Protein AF-A0A0K9NFR8-F1 (afdb_monomer)

Foldseek 3Di:
DDPQKDWQDKDQDPVLVVVLVVLCVVVVFDKDKDKDFPPDDDPPPPDDDDDDDCSPGRIMIIIIGHPVCSVVSNVSSVVRVVD

Nearest PDB structures (foldseek):
  4co3-assembly2_B  TM=5.199E-01  e=3.164E-02  Azospirillum brasilense
  4co3-assembly1_A  TM=5.313E-01  e=4.400E-02  Azospirillum brasilense
  3ta1-assembly1_D  TM=5.568E-01  e=6.153E-01  Archaeoglobus fulgidus DSM 4304
  1k1g-assembly1_A  TM=4.021E-01  e=2.005E-01  Homo sapiens
  7kys-assembly3_C  TM=3.906E-01  e=1.888E+00  Homo sapiens

Radius of gyration: 15.19 Å; Cα contacts (8 Å, |Δi|>4): 103; chains: 1; bounding box: 33×37×35 Å

pLDDT: mean 76.09, std 18.2, range [39.84, 91.88]

Secondary structure (DSSP, 8-state):
----EEEEEEES-HHHHHHHHHHHHHTT--EEEEEEESS---TT--S--------TT-EEEEEEEEHHHHHHHHHHHHHHHT-

Structure (mmCIF, N/CA/C/O backbone):
data_AF-A0A0K9NFR8-F1
#
_entry.id   AF-A0A0K9NFR8-F1
#
loop_
_atom_site.group_PDB
_atom_site.id
_atom_site.type_symbol
_atom_site.label_atom_id
_atom_site.label_alt_id
_atom_site.label_comp_id
_atom_site.label_asym_id
_atom_site.label_entity_id
_atom_site.label_seq_id
_atom_site.pdbx_PDB_ins_code
_atom_site.Cartn_x
_atom_site.Cartn_y
_atom_site.Cartn_z
_atom_site.occupancy
_atom_site.B_iso_or_equiv
_atom_site.auth_seq_id
_atom_site.auth_comp_id
_atom_site.auth_asym_id
_atom_site.auth_atom_id
_atom_site.pdbx_PDB_model_num
ATOM 1 N N . MET A 1 1 ? -10.195 19.007 10.679 1.00 43.16 1 MET A N 1
ATOM 2 C CA . MET A 1 1 ? -8.764 19.052 11.040 1.00 43.16 1 MET A CA 1
ATOM 3 C C . MET A 1 1 ? -8.325 17.690 11.571 1.00 43.16 1 MET A C 1
ATOM 5 O O . MET A 1 1 ? -8.068 17.612 12.745 1.00 43.16 1 MET A O 1
ATOM 9 N N . PHE A 1 2 ? -8.255 16.614 10.772 1.00 47.47 2 PHE A N 1
ATOM 10 C CA . PHE A 1 2 ? -7.679 15.335 11.248 1.00 47.47 2 PHE A CA 1
ATOM 11 C C . PHE A 1 2 ? -7.118 14.534 10.067 1.00 47.47 2 PHE A C 1
ATOM 13 O O . PHE A 1 2 ? -7.759 13.630 9.539 1.00 47.47 2 PHE A O 1
ATOM 20 N N . TRP A 1 3 ? -5.916 14.892 9.612 1.00 59.69 3 TRP A N 1
ATOM 21 C CA . TRP A 1 3 ? -5.154 14.079 8.660 1.00 59.69 3 TRP A CA 1
ATOM 22 C C . TRP A 1 3 ? -4.389 12.991 9.426 1.00 59.69 3 TRP A C 1
ATOM 24 O O . TRP A 1 3 ? -3.164 12.945 9.391 1.00 59.69 3 TRP A O 1
ATOM 34 N N . ASN A 1 4 ? -5.112 12.113 10.128 1.00 78.75 4 ASN A N 1
ATOM 35 C CA . ASN A 1 4 ? -4.532 10.960 10.825 1.00 78.75 4 ASN A CA 1
ATOM 36 C C . ASN A 1 4 ? -4.258 9.848 9.807 1.00 78.75 4 ASN A C 1
ATOM 38 O O . ASN A 1 4 ? -4.897 8.794 9.822 1.00 78.75 4 ASN A O 1
ATOM 42 N N . LYS A 1 5 ? -3.368 10.135 8.855 1.00 83.88 5 LYS A N 1
ATOM 43 C CA . LYS A 1 5 ? -2.885 9.159 7.888 1.00 83.88 5 LYS A CA 1
ATOM 44 C C . LYS A 1 5 ? -1.658 8.476 8.466 1.00 83.88 5 LYS A C 1
ATOM 46 O O . LYS A 1 5 ? -0.729 9.149 8.898 1.00 83.88 5 LYS A O 1
ATOM 51 N N . GLU A 1 6 ? -1.663 7.157 8.456 1.00 89.62 6 GLU A N 1
ATOM 52 C CA . GLU A 1 6 ? -0.556 6.343 8.929 1.00 89.62 6 GLU A CA 1
ATOM 53 C C . GLU A 1 6 ? 0.047 5.570 7.758 1.00 89.62 6 GLU A C 1
ATOM 55 O O . GLU A 1 6 ? -0.670 5.102 6.870 1.00 89.62 6 GLU A O 1
ATOM 60 N N . GLU A 1 7 ? 1.375 5.486 7.736 1.00 91.69 7 GLU A N 1
ATOM 61 C CA . GLU A 1 7 ? 2.106 4.718 6.733 1.00 91.69 7 GLU A CA 1
ATOM 62 C C . GLU A 1 7 ? 1.914 3.226 6.986 1.00 91.69 7 GLU A C 1
ATOM 64 O O . GLU A 1 7 ? 2.227 2.721 8.065 1.00 91.69 7 GLU A O 1
ATOM 69 N N . VAL A 1 8 ? 1.402 2.510 5.991 1.00 91.81 8 VAL A N 1
ATOM 70 C CA . VAL A 1 8 ? 1.129 1.070 6.105 1.00 91.81 8 VAL A CA 1
ATOM 71 C C . VAL A 1 8 ? 2.049 0.223 5.254 1.00 91.81 8 VAL A C 1
ATOM 73 O O . VAL A 1 8 ? 2.241 -0.951 5.560 1.00 91.81 8 VAL A O 1
ATOM 76 N N . PHE A 1 9 ? 2.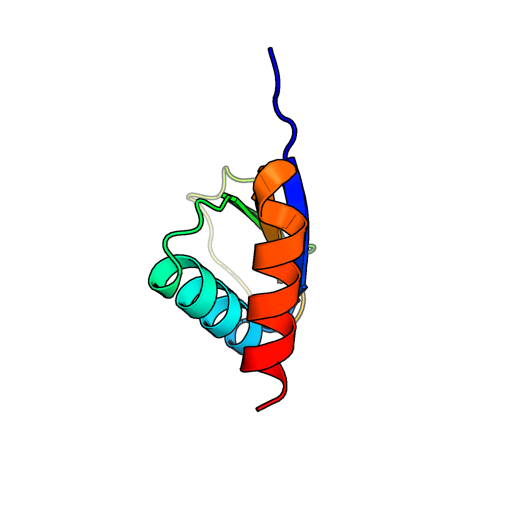631 0.803 4.207 1.00 90.75 9 PHE A N 1
ATOM 77 C CA . PHE A 1 9 ? 3.539 0.088 3.329 1.00 90.75 9 PHE A CA 1
ATOM 78 C C . PHE A 1 9 ? 4.500 1.044 2.631 1.00 90.75 9 PHE A C 1
ATOM 80 O O . PHE A 1 9 ? 4.096 2.105 2.152 1.00 90.75 9 PHE A O 1
ATOM 87 N N . MET A 1 10 ? 5.760 0.633 2.534 1.00 89.62 10 MET A N 1
ATOM 88 C CA . MET A 1 10 ? 6.792 1.322 1.773 1.00 89.62 10 MET A CA 1
ATOM 89 C C . MET A 1 10 ? 7.548 0.292 0.943 1.00 89.62 10 MET A C 1
ATOM 91 O O . MET A 1 10 ? 7.949 -0.756 1.451 1.00 89.62 10 MET A O 1
ATOM 95 N N . THR A 1 11 ? 7.771 0.593 -0.331 1.00 88.31 11 THR A N 1
ATOM 96 C CA . THR A 1 11 ? 8.620 -0.237 -1.181 1.00 88.31 11 THR A CA 1
ATOM 97 C C . THR A 1 11 ? 9.274 0.584 -2.280 1.00 88.31 11 THR A C 1
ATOM 99 O O . THR A 1 11 ? 8.730 1.592 -2.719 1.00 88.31 11 THR A O 1
ATOM 102 N N . MET A 1 12 ? 10.442 0.141 -2.730 1.00 85.81 12 MET A N 1
ATOM 103 C CA . MET A 1 12 ? 11.088 0.644 -3.946 1.00 85.81 12 MET A CA 1
ATOM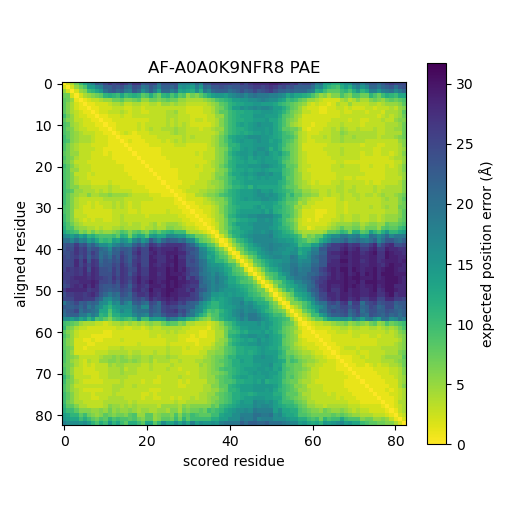 104 C C . MET A 1 12 ? 10.827 -0.281 -5.144 1.00 85.81 12 MET A C 1
ATOM 106 O O . MET A 1 12 ? 11.151 0.052 -6.276 1.00 85.81 12 MET A O 1
ATOM 110 N N . GLU A 1 13 ? 10.215 -1.445 -4.906 1.00 84.69 13 GLU A N 1
ATOM 111 C CA . GLU A 1 13 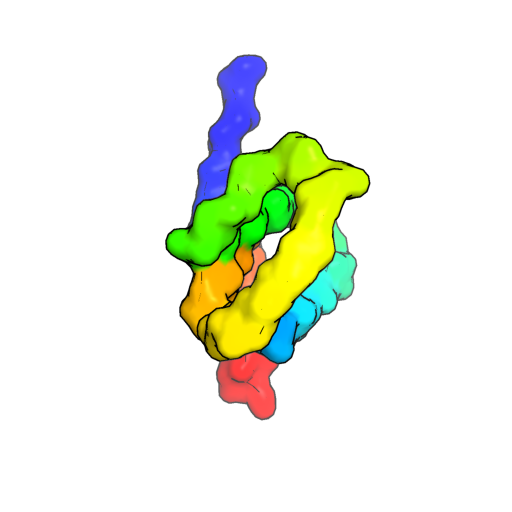? 9.913 -2.426 -5.941 1.00 84.69 13 GLU A CA 1
ATOM 112 C C . GLU A 1 13 ? 8.507 -2.171 -6.503 1.00 84.69 13 GLU A C 1
ATOM 114 O O . GLU A 1 13 ? 7.499 -2.339 -5.807 1.00 84.69 13 GLU A O 1
ATOM 119 N N . ALA A 1 14 ? 8.423 -1.797 -7.782 1.00 83.75 14 ALA A N 1
ATOM 120 C CA . ALA A 1 14 ? 7.150 -1.504 -8.443 1.00 83.75 14 ALA A CA 1
ATOM 121 C C . ALA A 1 14 ? 6.175 -2.700 -8.411 1.00 83.75 14 ALA A C 1
ATOM 123 O O . ALA A 1 14 ? 4.970 -2.512 -8.233 1.00 83.75 14 ALA A O 1
ATOM 124 N N . GLY A 1 15 ? 6.692 -3.932 -8.505 1.00 87.62 15 GLY A N 1
ATOM 125 C CA . GLY A 1 15 ? 5.894 -5.159 -8.414 1.00 87.62 15 GLY A CA 1
ATOM 126 C C . GLY A 1 15 ? 5.203 -5.319 -7.057 1.00 87.62 15 GLY A C 1
ATOM 127 O O . GLY A 1 15 ? 3.995 -5.561 -6.996 1.00 87.62 15 GLY A O 1
ATOM 128 N N . ARG A 1 16 ? 5.933 -5.109 -5.953 1.00 88.50 16 ARG A N 1
ATOM 129 C CA . ARG A 1 16 ? 5.351 -5.124 -4.598 1.00 88.50 16 ARG A CA 1
ATOM 130 C C . ARG A 1 16 ? 4.360 -3.989 -4.384 1.00 88.50 16 ARG A C 1
ATOM 132 O O . ARG A 1 16 ? 3.340 -4.205 -3.735 1.00 88.50 16 ARG A O 1
ATOM 139 N N . TYR A 1 17 ? 4.632 -2.805 -4.930 1.00 88.94 17 TYR A N 1
ATOM 140 C CA . TYR A 1 17 ? 3.711 -1.671 -4.852 1.00 88.94 17 TYR A CA 1
ATOM 141 C C . TYR A 1 17 ? 2.379 -1.990 -5.545 1.00 88.94 17 TYR A C 1
ATOM 143 O O . TYR A 1 17 ? 1.322 -1.806 -4.942 1.00 88.94 17 TYR A O 1
ATOM 151 N N . ALA A 1 18 ? 2.426 -2.524 -6.770 1.00 89.31 18 ALA A N 1
ATOM 152 C CA . ALA A 1 18 ? 1.232 -2.905 -7.520 1.00 89.31 18 ALA A CA 1
ATOM 153 C C . ALA A 1 18 ? 0.402 -3.963 -6.774 1.00 89.31 18 ALA A C 1
ATOM 155 O O . ALA A 1 18 ? -0.814 -3.817 -6.660 1.00 89.31 18 ALA A O 1
ATOM 156 N N . LYS A 1 19 ? 1.058 -4.975 -6.189 1.00 91.12 19 LYS A N 1
ATOM 157 C CA . LYS A 1 19 ? 0.389 -5.985 -5.353 1.00 91.12 19 LYS A CA 1
ATOM 158 C C . LYS A 1 19 ? -0.266 -5.370 -4.118 1.00 91.12 19 LYS A C 1
ATOM 160 O O . LYS A 1 19 ? -1.446 -5.601 -3.880 1.00 91.12 19 LYS A O 1
ATOM 165 N N . ALA A 1 20 ? 0.472 -4.564 -3.353 1.00 90.50 20 ALA A N 1
ATOM 166 C CA . ALA A 1 20 ? -0.052 -3.916 -2.150 1.00 90.50 20 ALA A CA 1
ATOM 167 C C . ALA A 1 20 ? -1.264 -3.028 -2.464 1.00 90.50 20 ALA A C 1
ATOM 169 O O . ALA A 1 20 ? -2.244 -3.038 -1.724 1.00 90.50 20 ALA A O 1
ATOM 170 N N . ARG A 1 21 ? -1.221 -2.304 -3.587 1.00 91.25 21 ARG A N 1
ATOM 171 C CA . ARG A 1 21 ? -2.342 -1.504 -4.076 1.00 91.25 21 ARG A CA 1
ATOM 172 C C . ARG A 1 21 ? -3.564 -2.372 -4.388 1.00 91.25 21 ARG A C 1
ATOM 174 O O . ARG A 1 21 ? -4.636 -2.087 -3.867 1.00 91.25 21 ARG A O 1
ATOM 181 N N . ALA A 1 22 ? -3.387 -3.435 -5.174 1.00 91.88 22 ALA A N 1
ATOM 182 C CA . ALA A 1 22 ? -4.473 -4.337 -5.548 1.00 91.88 22 ALA A CA 1
ATOM 183 C C . ALA A 1 22 ? -5.158 -4.953 -4.316 1.00 91.88 22 ALA A C 1
ATOM 185 O O . ALA A 1 22 ? -6.381 -4.973 -4.245 1.00 91.88 22 ALA A O 1
ATOM 186 N N . ILE A 1 23 ? -4.379 -5.362 -3.306 1.00 91.00 23 ILE A N 1
ATOM 187 C CA . ILE A 1 23 ? -4.903 -5.894 -2.038 1.00 91.00 23 ILE A CA 1
ATOM 188 C C . ILE A 1 23 ? -5.777 -4.854 -1.322 1.00 91.00 23 ILE A C 1
ATOM 190 O O . ILE A 1 23 ? -6.855 -5.182 -0.829 1.00 91.00 23 ILE A O 1
ATOM 194 N N . LEU A 1 24 ? -5.334 -3.596 -1.252 1.00 90.12 24 LEU A N 1
ATOM 195 C CA . LEU A 1 24 ? -6.104 -2.532 -0.600 1.00 90.12 24 LEU A CA 1
ATOM 196 C C . LEU A 1 24 ? -7.380 -2.180 -1.376 1.00 90.12 24 LEU A C 1
ATOM 198 O O . LEU A 1 24 ? -8.414 -1.957 -0.747 1.00 90.12 24 LEU A O 1
ATOM 202 N N . GLU A 1 25 ? -7.316 -2.159 -2.711 1.00 90.88 25 GLU A N 1
ATOM 203 C CA . GLU A 1 25 ? -8.480 -1.945 -3.583 1.00 90.88 25 GLU A CA 1
ATOM 204 C C . GLU A 1 25 ? -9.504 -3.082 -3.427 1.00 90.88 25 GLU A C 1
ATOM 206 O O . GLU A 1 25 ? -10.686 -2.805 -3.234 1.00 90.88 25 GLU A O 1
ATOM 211 N N . GLU A 1 26 ? -9.059 -4.342 -3.405 1.00 90.44 26 GLU A N 1
ATOM 212 C CA . GLU A 1 26 ? -9.922 -5.518 -3.213 1.00 90.44 26 GLU A CA 1
ATOM 213 C C . GLU A 1 26 ? -10.610 -5.525 -1.838 1.00 90.44 26 GLU A C 1
ATOM 215 O O . GLU A 1 26 ? -11.778 -5.886 -1.719 1.00 90.44 26 GLU A O 1
ATOM 220 N N . ASN A 1 27 ? -9.914 -5.059 -0.798 1.00 87.44 27 ASN A N 1
ATOM 221 C CA . ASN A 1 27 ? -10.466 -4.949 0.554 1.00 87.44 27 ASN A CA 1
ATOM 222 C C . ASN A 1 27 ? -11.294 -3.667 0.776 1.00 87.44 27 ASN A C 1
ATOM 224 O O . ASN A 1 27 ? -11.786 -3.443 1.883 1.00 87.44 27 ASN A O 1
ATOM 228 N N . GLY A 1 28 ? -11.432 -2.799 -0.235 1.00 89.38 28 GLY A N 1
ATOM 229 C CA . GLY A 1 28 ? -12.177 -1.541 -0.127 1.00 89.38 28 GLY A CA 1
ATOM 230 C C . GLY A 1 28 ? -11.577 -0.545 0.874 1.00 89.38 28 GLY A C 1
ATOM 231 O O . GLY A 1 28 ? -12.293 0.301 1.413 1.00 89.38 28 GLY A O 1
ATOM 232 N N . ILE A 1 29 ? -10.273 -0.641 1.154 1.00 88.50 29 ILE A N 1
ATOM 233 C CA . ILE A 1 29 ? -9.593 0.213 2.131 1.00 88.50 29 ILE A CA 1
ATOM 234 C C . ILE A 1 29 ? -9.131 1.490 1.423 1.00 88.50 29 ILE A C 1
ATOM 236 O O . ILE A 1 29 ? -8.244 1.416 0.575 1.00 88.50 29 ILE A O 1
ATOM 240 N N . PRO A 1 30 ? -9.653 2.684 1.756 1.00 88.94 30 PRO A N 1
ATOM 241 C CA . PRO A 1 30 ? -9.149 3.929 1.196 1.00 88.94 30 PRO A CA 1
ATOM 242 C C . PRO A 1 30 ? -7.675 4.147 1.555 1.00 88.94 30 PRO A C 1
ATOM 244 O O . PRO A 1 30 ? -7.282 4.159 2.725 1.00 88.94 30 PRO A O 1
ATOM 247 N N . TYR A 1 31 ? -6.857 4.398 0.537 1.00 88.94 31 TYR A N 1
ATOM 248 C CA . TYR A 1 31 ? -5.433 4.670 0.693 1.00 88.94 31 TYR A CA 1
ATOM 249 C C . TYR A 1 31 ? -5.004 5.912 -0.091 1.00 88.94 31 TYR A C 1
ATOM 251 O O . TYR A 1 31 ? -5.707 6.455 -0.938 1.00 88.94 31 TYR A O 1
ATOM 259 N N . THR A 1 32 ? -3.829 6.419 0.247 1.00 90.12 32 THR A N 1
ATOM 260 C CA . THR A 1 32 ? -3.160 7.537 -0.407 1.00 90.12 32 THR A CA 1
ATOM 261 C C . THR A 1 32 ? -1.754 7.095 -0.754 1.00 90.12 32 THR A C 1
ATOM 263 O O . THR A 1 32 ? -1.043 6.579 0.104 1.00 90.12 32 THR A O 1
ATOM 266 N N . VAL A 1 33 ? -1.339 7.329 -1.993 1.00 88.44 33 VAL A N 1
ATOM 267 C CA . VAL A 1 33 ? 0.010 6.997 -2.448 1.00 88.44 33 VAL A CA 1
ATOM 268 C C . VAL A 1 33 ? 0.840 8.266 -2.518 1.00 88.44 33 VAL A C 1
ATOM 270 O O . VAL A 1 33 ? 0.374 9.298 -3.000 1.00 88.44 33 VAL A O 1
ATOM 273 N N . LYS A 1 34 ? 2.080 8.185 -2.048 1.00 86.94 34 LYS A N 1
ATOM 274 C CA . LYS A 1 34 ? 3.094 9.211 -2.239 1.00 86.94 34 LYS A CA 1
ATOM 275 C C . LYS A 1 34 ? 4.319 8.561 -2.851 1.00 86.94 34 LYS A C 1
ATOM 277 O O . LYS A 1 34 ? 4.895 7.649 -2.271 1.00 86.94 34 LYS A O 1
ATOM 282 N N . THR A 1 35 ? 4.727 9.057 -4.003 1.00 82.31 35 THR A N 1
ATOM 283 C CA . THR A 1 35 ? 5.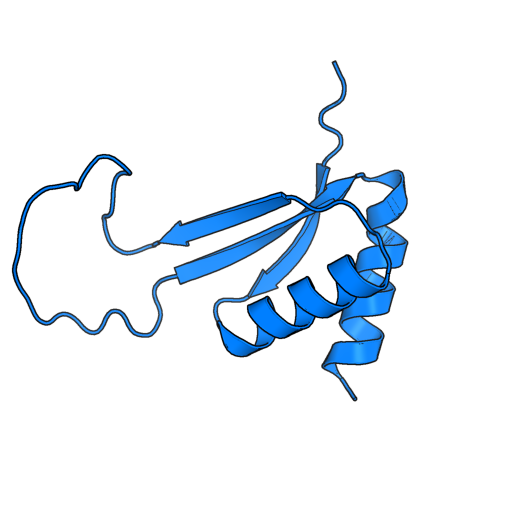926 8.584 -4.686 1.00 82.31 35 THR A CA 1
ATOM 284 C C . THR A 1 35 ? 7.025 9.613 -4.482 1.00 82.31 35 THR A C 1
ATOM 286 O O . THR A 1 35 ? 6.804 10.804 -4.705 1.00 82.31 35 THR A O 1
ATOM 289 N N . LYS A 1 36 ? 8.198 9.179 -4.026 1.00 81.19 36 LYS A N 1
ATOM 290 C CA . LYS A 1 36 ? 9.395 10.018 -3.962 1.00 81.19 36 LYS A CA 1
ATOM 291 C C . LYS A 1 36 ? 10.432 9.464 -4.924 1.00 81.19 36 LYS A C 1
ATOM 293 O O . LYS A 1 36 ? 10.869 8.334 -4.756 1.00 81.19 36 LYS A O 1
ATOM 298 N N . SER A 1 37 ? 10.824 10.271 -5.903 1.00 68.81 37 SER A N 1
ATOM 299 C CA . SER A 1 37 ? 12.023 10.015 -6.697 1.00 68.81 37 SER A CA 1
ATOM 300 C C . SER A 1 37 ? 13.218 10.633 -5.972 1.00 68.81 37 SER A C 1
ATOM 302 O O . SER A 1 37 ? 13.189 11.825 -5.668 1.00 68.81 37 SER A O 1
ATOM 304 N N . SER A 1 38 ? 14.254 9.849 -5.672 1.00 59.94 38 SER A N 1
ATOM 305 C CA . SER A 1 38 ? 15.539 10.365 -5.185 1.00 59.94 38 SER A CA 1
ATOM 306 C C . SER A 1 38 ? 16.393 10.957 -6.314 1.00 59.94 38 SER A C 1
ATOM 308 O O . SER A 1 38 ? 17.401 11.596 -6.032 1.00 59.94 38 SER A O 1
ATOM 310 N N . GLY A 1 39 ? 15.993 10.772 -7.578 1.00 53.03 39 GLY A N 1
ATOM 311 C CA . GLY A 1 39 ? 16.569 11.441 -8.745 1.00 53.03 39 GLY A CA 1
ATOM 312 C C . GLY A 1 39 ? 15.768 12.700 -9.064 1.00 53.03 39 GLY A C 1
ATOM 313 O O . GLY A 1 39 ? 14.544 12.624 -9.185 1.00 53.03 39 GLY A O 1
ATOM 314 N N . GLY A 1 40 ? 16.450 13.845 -9.143 1.00 47.75 40 GLY A N 1
ATOM 315 C CA . GLY A 1 40 ? 15.911 15.207 -9.220 1.00 47.75 40 GLY A CA 1
ATOM 316 C C . GLY A 1 40 ? 14.794 15.440 -10.239 1.00 47.75 40 GLY A C 1
ATOM 317 O O . GLY A 1 40 ? 15.020 16.015 -11.294 1.00 47.75 40 GLY A O 1
ATOM 318 N N . TYR A 1 41 ? 13.564 15.089 -9.877 1.00 47.41 41 TYR A N 1
ATOM 319 C CA . TYR A 1 41 ? 12.363 15.456 -10.615 1.00 47.41 41 TYR A CA 1
ATOM 320 C C . TYR A 1 41 ? 11.435 16.225 -9.684 1.00 47.41 41 TYR A C 1
ATOM 322 O O . TYR A 1 41 ? 10.518 15.700 -9.054 1.00 47.41 41 TYR A O 1
ATOM 330 N N . SER A 1 42 ? 11.731 17.522 -9.592 1.00 43.00 42 SER A N 1
ATOM 331 C CA . SER A 1 42 ? 10.750 18.536 -9.228 1.00 43.00 42 SER A CA 1
ATOM 332 C C . SER A 1 42 ? 9.564 18.408 -10.187 1.00 43.00 42 SER A C 1
ATOM 334 O O . SER A 1 42 ? 9.753 18.301 -11.400 1.00 43.00 42 SER A O 1
ATOM 336 N N . ALA A 1 43 ? 8.350 18.400 -9.642 1.00 46.38 43 ALA A N 1
ATOM 337 C CA . ALA A 1 43 ? 7.078 18.128 -10.317 1.00 46.38 43 ALA A CA 1
ATOM 338 C C . ALA A 1 43 ? 6.654 19.175 -11.382 1.00 46.38 43 ALA A C 1
ATOM 340 O O . ALA A 1 43 ? 5.470 19.333 -11.650 1.00 46.38 43 ALA A O 1
ATOM 341 N N . ASN A 1 44 ? 7.612 19.874 -11.998 1.00 44.75 44 ASN A N 1
ATOM 342 C CA . ASN A 1 44 ? 7.420 20.872 -13.052 1.00 44.75 44 ASN A CA 1
ATOM 343 C C . ASN A 1 44 ? 8.085 20.503 -14.393 1.00 44.75 44 ASN A C 1
ATOM 345 O O . ASN A 1 44 ? 8.076 21.313 -15.321 1.00 44.75 44 ASN A O 1
ATOM 349 N N . SER A 1 45 ? 8.659 19.305 -14.538 1.00 46.16 45 SER A N 1
ATOM 350 C CA . SER A 1 45 ? 9.329 18.909 -15.784 1.00 46.16 45 SER A CA 1
ATOM 351 C C . SER A 1 45 ? 8.343 18.381 -16.835 1.00 46.16 45 SER A C 1
ATOM 353 O O . SER A 1 45 ? 8.238 17.189 -17.096 1.00 46.16 45 SER A O 1
ATOM 355 N N . HIS A 1 46 ? 7.604 19.302 -17.454 1.00 47.25 46 HIS A N 1
ATOM 356 C CA . HIS A 1 46 ? 6.950 19.100 -18.754 1.00 47.25 46 HIS A CA 1
ATOM 357 C C . HIS A 1 46 ? 7.918 19.349 -19.933 1.00 47.25 46 HIS A C 1
ATOM 359 O O . HIS A 1 46 ? 7.479 19.518 -21.071 1.00 47.25 46 HIS A O 1
ATOM 365 N N . ARG A 1 47 ? 9.234 19.448 -19.700 1.00 49.88 47 ARG A N 1
ATOM 366 C CA . ARG A 1 47 ? 10.203 19.845 -20.729 1.00 49.88 47 ARG A CA 1
ATOM 367 C C . ARG A 1 47 ? 11.565 19.200 -20.493 1.00 49.88 47 ARG A C 1
ATOM 369 O O . ARG A 1 47 ? 12.066 19.253 -19.381 1.00 49.88 47 ARG A O 1
ATOM 376 N N . MET A 1 48 ? 12.170 18.739 -21.589 1.00 39.84 48 MET A N 1
ATOM 377 C CA . MET A 1 48 ? 13.494 18.110 -21.699 1.00 39.84 48 MET A CA 1
ATOM 378 C C . MET A 1 48 ? 13.542 16.692 -21.104 1.00 39.84 48 MET A C 1
ATOM 380 O O . MET A 1 48 ? 13.301 16.498 -19.927 1.00 39.84 48 MET A O 1
ATOM 384 N N . GLY A 1 49 ? 13.795 15.627 -21.862 1.00 50.47 49 GLY A N 1
ATOM 385 C CA . GLY A 1 49 ? 14.769 15.540 -22.942 1.00 50.47 49 GLY A CA 1
ATOM 386 C C . GLY A 1 49 ? 16.139 15.242 -22.338 1.00 50.47 49 GLY A C 1
ATOM 387 O O . GLY A 1 49 ? 16.681 16.082 -21.631 1.00 50.47 49 GLY A O 1
ATOM 388 N N . SER A 1 50 ? 16.666 14.071 -22.692 1.00 46.75 50 SER A N 1
ATOM 389 C CA . SER A 1 50 ? 18.022 13.564 -22.464 1.00 46.75 50 SER A CA 1
ATOM 390 C C . SER A 1 50 ? 18.326 12.718 -21.221 1.00 46.75 50 SER A C 1
ATOM 392 O O . SER A 1 50 ? 18.236 13.153 -20.082 1.00 46.75 50 SER A O 1
ATOM 394 N N . PHE A 1 51 ? 18.875 11.547 -21.570 1.00 42.00 51 PHE A N 1
ATOM 395 C CA . PHE A 1 51 ? 20.017 10.871 -20.955 1.00 42.00 51 PHE A CA 1
ATOM 396 C C . PHE A 1 51 ? 19.741 9.942 -19.769 1.00 42.00 51 PHE A C 1
ATOM 398 O O . PHE A 1 51 ? 19.748 10.329 -18.612 1.00 42.00 51 PHE A O 1
ATOM 405 N N . GLY A 1 52 ? 19.597 8.652 -20.087 1.00 48.69 52 GLY A N 1
ATOM 406 C CA . GLY A 1 52 ? 20.738 7.727 -19.998 1.00 48.69 52 GLY A CA 1
ATOM 407 C C . GLY A 1 52 ? 21.368 7.456 -18.630 1.00 48.69 52 GLY A C 1
ATOM 408 O O . GLY A 1 52 ? 22.374 6.758 -18.588 1.00 48.69 52 GLY A O 1
ATOM 409 N N . GLU A 1 53 ? 20.820 7.954 -17.529 1.00 47.47 53 GLU A N 1
ATOM 410 C CA . GLU A 1 53 ? 21.209 7.516 -16.189 1.00 47.47 53 GLU A CA 1
ATOM 411 C C . GLU A 1 53 ? 20.285 6.379 -15.751 1.00 47.47 53 GLU A C 1
ATOM 413 O O . GLU A 1 53 ? 19.071 6.448 -15.935 1.00 47.47 53 GLU A O 1
ATOM 418 N N . HIS A 1 54 ? 20.859 5.296 -15.224 1.00 48.78 54 HIS A N 1
ATOM 419 C CA . HIS A 1 54 ? 20.131 4.159 -14.665 1.00 48.78 54 HIS A CA 1
ATOM 420 C C . HIS A 1 54 ? 19.113 4.628 -13.609 1.00 48.78 54 HIS A C 1
ATOM 422 O O . HIS A 1 54 ? 19.411 4.728 -12.423 1.00 48.78 54 HIS A O 1
ATOM 428 N N . PHE A 1 55 ? 17.880 4.878 -14.049 1.00 51.19 55 PHE A N 1
ATOM 429 C CA . PHE A 1 55 ? 16.728 5.248 -13.222 1.00 51.19 55 PHE A CA 1
ATOM 430 C C . PHE A 1 55 ? 16.147 4.064 -12.435 1.00 51.19 55 PHE A C 1
ATOM 432 O O . PHE A 1 55 ? 15.102 4.198 -11.799 1.00 51.19 55 PHE A O 1
ATOM 439 N N . ASP A 1 56 ? 16.802 2.903 -12.487 1.00 50.19 56 ASP A N 1
ATOM 440 C CA . ASP A 1 56 ? 16.188 1.618 -12.157 1.00 50.19 56 ASP A CA 1
ATOM 441 C C . ASP A 1 56 ? 15.795 1.494 -10.673 1.00 50.19 56 ASP A C 1
ATOM 443 O O . ASP A 1 56 ? 14.898 0.725 -10.333 1.00 50.19 56 ASP A O 1
ATOM 447 N N . HIS A 1 57 ? 16.388 2.288 -9.767 1.00 54.81 57 HIS A N 1
ATOM 448 C CA . HIS A 1 57 ? 16.228 2.091 -8.317 1.00 54.81 57 HIS A CA 1
ATOM 449 C C . HIS A 1 57 ? 16.047 3.365 -7.475 1.00 54.81 57 HIS A C 1
ATOM 451 O O . HIS A 1 57 ? 16.311 3.346 -6.276 1.00 54.81 57 HIS A O 1
ATOM 457 N N . SER A 1 58 ? 15.588 4.481 -8.044 1.00 66.06 58 SER A N 1
ATOM 458 C CA . SER A 1 58 ? 15.458 5.739 -7.277 1.00 66.06 58 SER A CA 1
ATOM 459 C C . SER A 1 58 ? 14.030 6.108 -6.879 1.00 66.06 58 SER A C 1
ATOM 461 O O . SER A 1 58 ? 13.822 7.187 -6.329 1.00 66.06 58 SER A O 1
ATOM 463 N N . ILE A 1 59 ? 13.032 5.260 -7.139 1.00 76.50 59 ILE A N 1
ATOM 464 C CA . ILE A 1 59 ? 11.629 5.573 -6.837 1.00 76.50 59 ILE A CA 1
ATOM 465 C C . ILE A 1 59 ? 11.163 4.794 -5.607 1.00 76.50 59 ILE A C 1
ATOM 467 O O . ILE A 1 59 ? 11.051 3.572 -5.636 1.00 76.50 59 ILE A O 1
ATOM 471 N N . THR A 1 60 ? 10.828 5.515 -4.539 1.00 85.56 60 THR A N 1
ATOM 472 C CA . THR A 1 60 ? 10.217 4.946 -3.336 1.00 85.56 60 THR A CA 1
ATOM 473 C C . THR A 1 60 ? 8.729 5.262 -3.305 1.00 85.56 60 THR A C 1
ATOM 475 O O . THR A 1 60 ? 8.311 6.425 -3.306 1.00 85.56 60 THR A O 1
ATOM 478 N N . TYR A 1 61 ? 7.922 4.211 -3.245 1.00 88.81 61 TYR A N 1
ATOM 479 C CA . TYR A 1 61 ? 6.477 4.269 -3.108 1.00 88.81 61 TYR A CA 1
ATOM 480 C C . TYR A 1 61 ? 6.095 4.149 -1.637 1.00 88.81 61 TYR A C 1
ATOM 482 O O . TYR A 1 61 ? 6.480 3.198 -0.956 1.00 88.81 61 TYR A O 1
ATOM 490 N N . TYR A 1 62 ? 5.291 5.093 -1.168 1.00 91.19 62 TYR A N 1
ATOM 491 C CA . TYR A 1 62 ? 4.731 5.115 0.174 1.00 91.19 62 TYR A CA 1
ATOM 492 C C . TYR A 1 62 ? 3.212 5.038 0.087 1.00 91.19 62 TYR A C 1
ATOM 494 O O . TYR A 1 62 ? 2.586 5.805 -0.650 1.00 91.19 62 TYR A O 1
ATOM 502 N N . ILE A 1 63 ? 2.611 4.133 0.851 1.00 91.69 63 ILE A N 1
ATOM 503 C CA . ILE A 1 63 ? 1.164 3.976 0.951 1.00 91.69 63 ILE A CA 1
ATOM 504 C C . ILE A 1 63 ? 0.731 4.342 2.366 1.00 91.69 63 ILE A C 1
ATOM 506 O O . ILE A 1 63 ? 1.221 3.797 3.357 1.00 91.69 63 ILE A O 1
A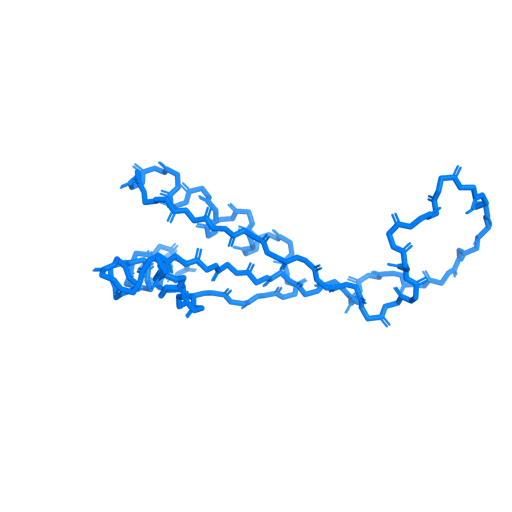TOM 510 N N . TYR A 1 64 ? -0.234 5.249 2.439 1.00 91.50 64 TYR A N 1
ATOM 511 C CA . TYR A 1 64 ? -0.841 5.726 3.669 1.00 91.50 64 TYR A CA 1
ATOM 512 C C . TYR A 1 64 ? -2.325 5.381 3.689 1.00 91.50 64 TYR A C 1
ATOM 514 O O . TYR A 1 64 ? -2.995 5.461 2.664 1.00 91.50 64 TYR A O 1
ATOM 522 N N . THR A 1 65 ? -2.875 5.083 4.857 1.00 90.94 65 THR A N 1
ATOM 523 C CA . THR A 1 65 ? -4.326 4.940 5.061 1.00 90.94 65 THR A CA 1
ATOM 524 C C . THR A 1 65 ? -4.748 5.669 6.333 1.00 90.94 65 THR A C 1
ATOM 526 O O . THR A 1 65 ? -3.910 6.252 7.019 1.00 90.94 65 THR A O 1
ATOM 529 N N . LYS A 1 66 ? -6.043 5.704 6.646 1.00 90.69 66 LYS A N 1
ATOM 530 C CA . LYS A 1 66 ? -6.530 6.260 7.913 1.00 90.69 66 LYS A CA 1
ATOM 531 C C . LYS A 1 66 ? -6.016 5.411 9.072 1.00 90.69 66 LYS A C 1
ATOM 533 O O . LYS A 1 66 ? -6.034 4.190 8.980 1.00 90.69 66 LYS A O 1
ATOM 538 N N . LYS A 1 67 ? -5.630 6.040 10.183 1.00 88.81 67 LYS A N 1
ATOM 539 C CA . LYS A 1 67 ? -5.132 5.342 11.379 1.00 88.81 67 LYS A CA 1
ATOM 540 C C . LYS A 1 67 ? -6.055 4.206 11.843 1.00 88.81 67 LYS A C 1
ATOM 542 O O . LYS A 1 67 ? -5.574 3.132 12.167 1.00 88.81 67 LYS A O 1
ATOM 547 N N . GLU A 1 68 ? -7.369 4.417 11.778 1.00 89.62 68 GLU A N 1
ATOM 548 C CA . GLU A 1 68 ? -8.397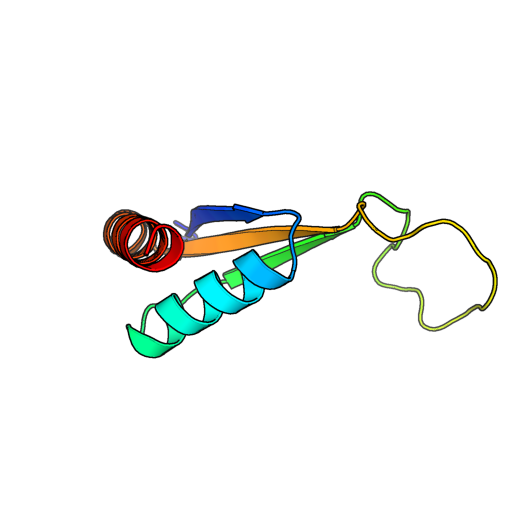 3.420 12.125 1.00 89.62 68 GLU A CA 1
ATOM 549 C C . GLU A 1 68 ? -8.319 2.135 11.284 1.00 89.62 68 GLU A C 1
ATOM 551 O O . GLU A 1 68 ? -8.707 1.069 11.742 1.00 89.62 68 GLU A O 1
ATOM 556 N N . GLN A 1 69 ? -7.813 2.227 10.053 1.00 87.94 69 GLN A N 1
ATOM 557 C CA . GLN A 1 69 ? -7.705 1.113 9.106 1.00 87.94 69 GLN A CA 1
ATOM 558 C C . GLN A 1 69 ? -6.252 0.664 8.899 1.00 87.94 69 GLN A C 1
ATOM 560 O O . GLN A 1 69 ? -5.992 -0.267 8.136 1.00 87.94 69 GLN A O 1
ATOM 565 N N . ALA A 1 70 ? -5.294 1.314 9.567 1.00 88.50 70 ALA A N 1
ATOM 566 C CA . ALA A 1 70 ? -3.872 1.088 9.351 1.00 88.50 70 ALA A CA 1
ATOM 567 C C . ALA A 1 70 ? -3.437 -0.318 9.765 1.00 88.50 70 ALA A C 1
ATOM 569 O O . ALA A 1 70 ? -2.666 -0.961 9.050 1.00 88.50 70 ALA A O 1
ATOM 570 N N . GLU A 1 71 ? -3.969 -0.823 10.877 1.00 90.00 71 GLU A N 1
ATOM 571 C CA . GLU A 1 71 ? -3.696 -2.187 11.331 1.00 90.00 71 GLU A CA 1
ATOM 572 C C . GLU A 1 71 ? -4.240 -3.230 10.352 1.00 90.00 71 GLU A C 1
ATOM 574 O O . GLU A 1 71 ? -3.492 -4.107 9.914 1.00 90.00 71 GLU A O 1
ATOM 579 N N . SER A 1 72 ? -5.501 -3.093 9.930 1.00 89.56 72 SER A N 1
ATOM 580 C CA . SER A 1 72 ? -6.121 -3.994 8.952 1.00 89.56 72 SER A CA 1
ATOM 581 C C . SER A 1 72 ? -5.372 -3.986 7.620 1.00 89.56 72 SER A C 1
ATOM 583 O O . SER A 1 72 ? -5.070 -5.045 7.076 1.00 89.56 72 SER A O 1
ATOM 585 N N . ALA A 1 73 ? -5.000 -2.806 7.121 1.00 90.25 73 ALA A N 1
ATOM 586 C CA . ALA A 1 73 ? -4.217 -2.662 5.900 1.00 90.25 73 ALA A CA 1
ATOM 587 C C . ALA A 1 73 ? -2.850 -3.359 6.004 1.00 90.25 73 ALA A C 1
ATOM 589 O O . ALA A 1 73 ? -2.491 -4.140 5.123 1.00 90.25 73 ALA A O 1
ATOM 590 N N . ARG A 1 74 ? -2.101 -3.134 7.095 1.00 90.50 74 ARG A N 1
ATOM 591 C CA . ARG A 1 74 ? -0.808 -3.805 7.328 1.00 90.50 74 ARG A CA 1
ATOM 592 C C . ARG A 1 74 ? -0.959 -5.319 7.373 1.00 90.50 74 ARG A C 1
ATOM 594 O O . ARG A 1 74 ? -0.140 -6.026 6.788 1.00 90.50 74 ARG A O 1
ATOM 601 N N . TYR A 1 75 ? -1.996 -5.810 8.048 1.00 90.88 75 TYR A N 1
ATOM 602 C CA . TYR A 1 75 ? -2.271 -7.238 8.141 1.00 90.88 75 TYR A CA 1
ATOM 603 C C . TYR A 1 75 ? -2.553 -7.849 6.764 1.00 90.88 75 TYR A C 1
ATOM 605 O O . TYR A 1 75 ? -1.904 -8.826 6.390 1.00 90.88 75 TYR A O 1
ATOM 613 N N . GLN A 1 76 ? -3.446 -7.236 5.980 1.00 88.81 76 GLN A N 1
ATOM 614 C CA . GLN A 1 76 ? -3.813 -7.729 4.651 1.00 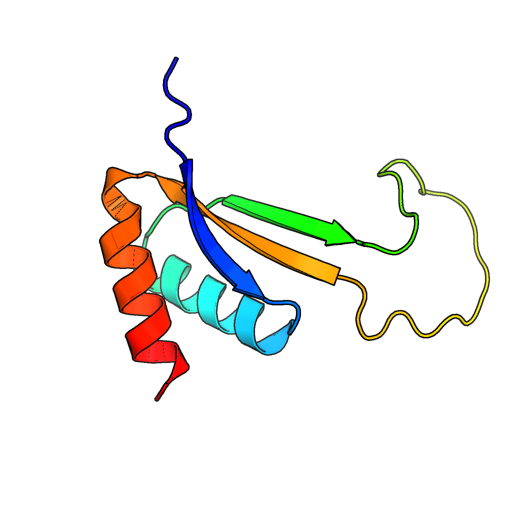88.81 76 GLN A CA 1
ATOM 615 C C . GLN A 1 76 ? -2.625 -7.741 3.693 1.00 88.81 76 GLN A C 1
ATOM 617 O O . GLN A 1 76 ? -2.395 -8.735 3.003 1.00 88.81 76 GLN A O 1
ATOM 622 N N . ILE A 1 77 ? -1.832 -6.666 3.688 1.00 88.44 77 ILE A N 1
ATOM 623 C CA . ILE A 1 77 ? -0.632 -6.590 2.856 1.00 88.44 77 ILE A CA 1
ATOM 624 C C . ILE A 1 77 ? 0.360 -7.672 3.279 1.00 88.44 77 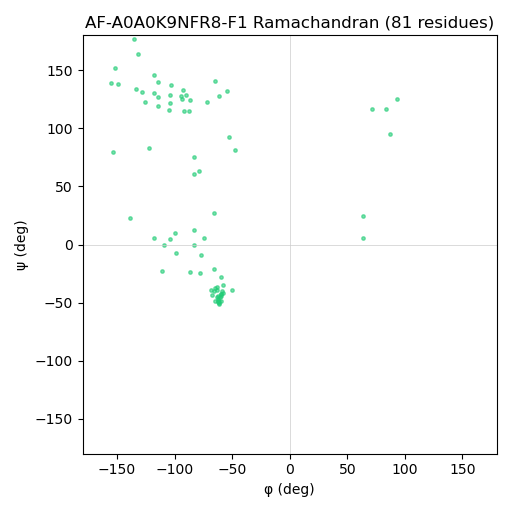ILE A C 1
ATOM 626 O O . ILE A 1 77 ? 0.834 -8.423 2.435 1.00 88.44 77 ILE A O 1
ATOM 630 N N . ARG A 1 78 ? 0.650 -7.812 4.577 1.00 87.38 78 ARG A N 1
ATOM 631 C CA . ARG A 1 78 ? 1.607 -8.815 5.064 1.00 87.38 78 ARG A CA 1
ATOM 632 C C . ARG A 1 78 ? 1.153 -10.250 4.779 1.00 87.38 78 ARG A C 1
ATOM 634 O O . ARG A 1 78 ? 1.989 -11.079 4.434 1.00 87.38 78 ARG A O 1
ATOM 641 N N . SER A 1 79 ? -0.141 -10.533 4.912 1.00 87.19 79 SER A N 1
ATOM 642 C CA . SER A 1 79 ? -0.715 -11.857 4.654 1.00 87.19 79 SER A CA 1
ATOM 643 C C . SER A 1 79 ? -0.652 -12.237 3.172 1.00 87.19 79 SER A C 1
ATOM 645 O O . SER A 1 79 ? -0.249 -13.351 2.848 1.00 87.19 79 SER A O 1
ATOM 647 N N . ASN A 1 80 ? -0.981 -11.308 2.271 1.00 84.56 80 ASN A N 1
ATOM 648 C CA . ASN A 1 80 ? -1.049 -11.584 0.834 1.00 84.56 80 ASN A CA 1
ATOM 649 C C . ASN A 1 80 ? 0.294 -11.426 0.106 1.00 84.56 80 ASN A C 1
ATOM 651 O O . ASN A 1 80 ? 0.489 -12.022 -0.946 1.00 84.56 80 ASN A O 1
ATOM 655 N N . LEU A 1 81 ? 1.234 -10.638 0.638 1.00 77.56 81 LEU A N 1
ATOM 656 C CA . LEU A 1 81 ? 2.546 -10.442 0.010 1.00 77.56 81 LEU A CA 1
ATOM 657 C C . LEU A 1 81 ? 3.503 -11.622 0.246 1.00 77.56 81 LEU A C 1
ATOM 659 O O . LEU A 1 81 ? 4.442 -11.803 -0.523 1.00 77.56 81 LEU A O 1
ATOM 663 N N . ASN A 1 82 ? 3.290 -12.394 1.316 1.00 68.81 82 ASN A N 1
ATOM 664 C CA . ASN A 1 82 ? 4.153 -13.509 1.718 1.00 68.81 82 ASN A CA 1
ATOM 665 C C . ASN A 1 82 ? 3.613 -14.886 1.285 1.00 68.81 82 ASN A C 1
ATOM 667 O O . ASN A 1 82 ? 4.107 -15.909 1.761 1.00 68.81 82 ASN A O 1
ATOM 671 N N . ARG A 1 83 ? 2.572 -14.891 0.450 1.00 56.41 83 ARG A N 1
ATOM 672 C CA . ARG A 1 83 ? 1.908 -16.069 -0.107 1.00 56.41 83 ARG A CA 1
ATOM 673 C C . ARG A 1 83 ? 2.308 -16.243 -1.567 1.00 56.41 83 ARG A C 1
ATOM 675 O O . ARG A 1 83 ? 2.435 -17.414 -1.973 1.00 56.41 83 ARG A O 1
#

Sequence (83 aa):
MFWNKEEVFMTMEAGRYAKARAILEENGIPYTVKTKSSGGYSANSHRMGSFGEHFDHSITYYIYTKKEQAESARYQIRSNLNR

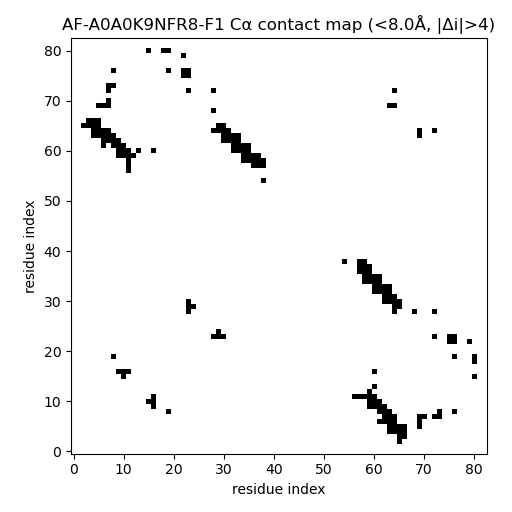Solvent-accessible surface area (backbone atoms only — not comparable to full-atom values): 5173 Å² total; per-residue (Å²): 142,79,87,57,62,30,82,48,47,75,41,63,48,67,69,60,47,53,50,48,50,50,55,32,60,74,69,68,51,74,67,46,79,49,77,45,62,78,55,96,67,67,97,75,73,88,65,80,86,86,76,96,62,90,70,85,77,38,48,38,41,35,34,28,23,46,54,93,48,25,64,62,51,33,50,53,40,57,60,63,72,77,108

Mean predicted aligned error: 9.71 Å